Protein AF-A0A0F9CDJ9-F1 (afdb_monomer)

Mean predicted aligned error: 7.25 Å

InterPro domains:
  IPR004155 PBS lyase HEAT-like repeat [PF03130] (2-24)
  IPR004155 PBS lyase HEAT-like repeat [SM00567] (2-25)
  IPR004155 PBS lyase HEAT-like 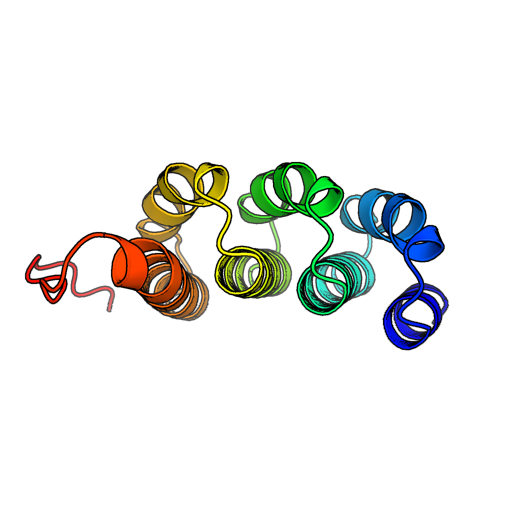repeat [SM00567] (27-56)
  IPR004155 PBS lyase HEAT-like repeat [SM00567] (58-87)
  IPR011989 Armadillo-like helical [G3DSA:1.25.10.10] (1-111)
  IPR016024 Armadillo-type fold [SSF48371] (2-103)

Secondary structure (DSSP, 8-state):
-HHHHHHHT--GGGHHHHHHHTT-S-HHHHHHHHHHHHHHT-GGGHHHHHHHTT-SSHHHHHHHHHHHHHHT-GGGHHHHHHGGG-S-HHHHHHHHHHHHHHHTTT------S-----

pLDDT: mean 84.45, std 17.75, range [39.84, 98.31]

Structure (mmCIF, N/CA/C/O backbone):
data_AF-A0A0F9CDJ9-F1
#
_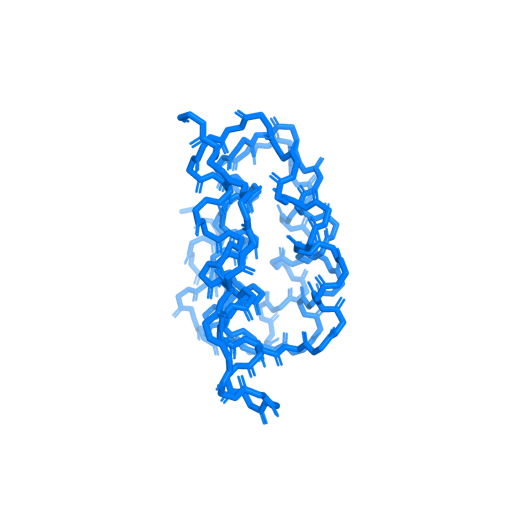entry.id   AF-A0A0F9CDJ9-F1
#
loop_
_atom_site.group_PDB
_atom_site.id
_atom_site.type_symbol
_atom_site.label_atom_id
_atom_site.label_alt_id
_atom_site.label_comp_id
_atom_site.label_asym_id
_atom_site.label_entity_id
_atom_site.label_seq_id
_atom_site.pdbx_PDB_ins_code
_atom_site.Cartn_x
_atom_site.Cartn_y
_atom_site.Cartn_z
_atom_site.occupancy
_atom_site.B_iso_or_equiv
_atom_site.auth_seq_id
_atom_site.auth_comp_id
_atom_site.auth_asym_id
_atom_site.auth_atom_id
_atom_site.pdbx_PDB_model_num
ATOM 1 N N . HIS A 1 1 ? 12.188 6.563 -15.584 1.00 52.12 1 HIS A N 1
ATOM 2 C CA . HIS A 1 1 ? 12.336 5.261 -14.895 1.00 52.12 1 HIS A CA 1
ATOM 3 C C . HIS A 1 1 ? 11.242 4.317 -15.391 1.00 52.12 1 HIS A C 1
ATOM 5 O O . HIS A 1 1 ? 10.157 4.797 -15.700 1.00 52.12 1 HIS A O 1
ATOM 11 N N . ALA A 1 2 ? 11.501 3.009 -15.513 1.00 57.88 2 ALA A N 1
ATOM 12 C CA . ALA A 1 2 ? 10.563 2.067 -16.143 1.00 57.88 2 ALA A CA 1
ATOM 13 C C . ALA A 1 2 ? 9.215 1.950 -15.401 1.00 57.88 2 ALA A C 1
ATOM 15 O O . ALA A 1 2 ? 8.170 1.930 -16.043 1.00 57.88 2 ALA A O 1
ATOM 16 N N . ALA A 1 3 ? 9.217 1.982 -14.063 1.00 55.72 3 ALA A N 1
ATOM 17 C CA . ALA A 1 3 ? 7.993 1.937 -13.254 1.00 55.72 3 ALA A CA 1
ATOM 18 C C . ALA A 1 3 ? 7.076 3.159 -13.474 1.00 55.72 3 ALA A C 1
ATOM 20 O O . ALA A 1 3 ? 5.858 3.021 -13.571 1.00 55.72 3 ALA A O 1
ATOM 21 N N . GLU A 1 4 ? 7.658 4.353 -13.635 1.00 57.16 4 GLU A N 1
ATOM 22 C CA . GLU A 1 4 ? 6.904 5.579 -13.929 1.00 57.16 4 GLU A CA 1
ATOM 23 C C . GLU A 1 4 ? 6.259 5.528 -15.325 1.00 57.16 4 GLU A C 1
ATOM 25 O O . GLU A 1 4 ? 5.115 5.946 -15.507 1.00 57.16 4 GLU A O 1
ATOM 30 N N . ALA A 1 5 ? 6.976 4.976 -16.311 1.00 58.56 5 ALA A N 1
ATOM 31 C CA . ALA A 1 5 ? 6.470 4.804 -17.671 1.00 58.56 5 ALA A CA 1
ATOM 32 C C . ALA A 1 5 ? 5.341 3.760 -17.736 1.00 58.56 5 ALA A C 1
ATOM 34 O O . ALA A 1 5 ? 4.350 3.974 -18.432 1.00 58.56 5 ALA A O 1
ATOM 35 N N . LEU A 1 6 ? 5.450 2.674 -16.965 1.00 58.22 6 LEU A N 1
ATOM 36 C CA . LEU A 1 6 ? 4.430 1.625 -16.887 1.00 58.22 6 LEU A CA 1
ATOM 37 C C . LEU A 1 6 ? 3.145 2.117 -16.209 1.00 58.22 6 LEU A C 1
ATOM 39 O O . LEU A 1 6 ? 2.054 1.837 -16.699 1.00 58.22 6 LEU A O 1
ATOM 43 N N . GLY A 1 7 ? 3.259 2.918 -15.145 1.00 55.00 7 GLY A N 1
ATOM 44 C CA . GLY A 1 7 ? 2.095 3.528 -14.495 1.00 55.00 7 GLY A CA 1
ATOM 45 C C . GLY A 1 7 ? 1.380 4.575 -15.357 1.00 55.00 7 GLY A C 1
ATOM 46 O O . GLY A 1 7 ? 0.165 4.729 -15.252 1.00 55.00 7 GLY A O 1
ATOM 47 N N . LYS A 1 8 ? 2.109 5.277 -16.235 1.00 56.47 8 LYS A N 1
ATOM 48 C CA . LYS A 1 8 ? 1.540 6.254 -17.182 1.00 56.47 8 LYS A CA 1
ATOM 49 C C . LYS A 1 8 ? 0.800 5.609 -18.354 1.00 56.47 8 LYS A C 1
ATOM 51 O O . LYS A 1 8 ? -0.054 6.268 -18.938 1.00 56.47 8 LYS A O 1
ATOM 56 N N . LEU A 1 9 ? 1.098 4.353 -18.694 1.00 56.06 9 LEU A N 1
ATOM 57 C CA . LEU A 1 9 ? 0.504 3.705 -19.866 1.00 56.06 9 LEU A CA 1
ATOM 58 C C . LEU A 1 9 ? -0.948 3.250 -19.652 1.00 56.06 9 LEU A C 1
ATOM 60 O O . LEU A 1 9 ? -1.607 2.906 -20.627 1.00 56.06 9 LEU A O 1
ATOM 64 N N . GLY A 1 10 ? -1.453 3.243 -18.409 1.00 56.31 10 GLY A N 1
ATOM 65 C CA . GLY A 1 10 ? -2.858 2.922 -18.108 1.00 56.31 10 GLY A CA 1
ATOM 66 C C . GLY A 1 10 ? -3.297 1.516 -18.537 1.00 56.31 10 GLY A C 1
ATOM 67 O O . GLY A 1 10 ? -4.487 1.224 -18.582 1.00 56.31 10 GLY A O 1
ATOM 68 N N . ASP A 1 11 ? -2.343 0.657 -18.887 1.00 70.12 11 ASP A N 1
ATOM 69 C CA . ASP A 1 11 ? -2.595 -0.633 -19.504 1.00 70.12 11 ASP A CA 1
ATOM 70 C C . ASP A 1 11 ? -2.663 -1.717 -18.427 1.00 70.12 11 ASP A C 1
ATOM 72 O O . ASP A 1 11 ? -1.753 -1.847 -17.607 1.00 70.12 11 ASP A O 1
ATOM 76 N N . ALA A 1 12 ? -3.711 -2.541 -18.449 1.00 69.00 12 ALA A N 1
ATOM 77 C CA . ALA A 1 12 ? -3.862 -3.686 -17.551 1.00 69.00 12 ALA A CA 1
ATOM 78 C C . ALA A 1 12 ? -2.682 -4.680 -17.632 1.00 69.00 12 ALA A C 1
ATOM 80 O O . ALA A 1 12 ? -2.455 -5.452 -16.694 1.00 69.00 12 ALA A O 1
ATOM 81 N N . ARG A 1 13 ? -1.896 -4.648 -18.720 1.00 77.25 13 ARG A N 1
ATOM 82 C CA . ARG A 1 13 ? -0.634 -5.393 -18.873 1.00 77.25 13 ARG A CA 1
ATOM 83 C C . ARG A 1 13 ? 0.473 -4.916 -17.927 1.00 77.25 13 ARG A C 1
ATOM 85 O O . ARG A 1 13 ? 1.393 -5.678 -17.649 1.00 77.25 13 ARG A O 1
ATOM 92 N N . ALA A 1 14 ? 0.389 -3.690 -17.408 1.00 84.88 14 ALA A N 1
ATOM 93 C CA . ALA A 1 14 ? 1.355 -3.144 -16.457 1.00 84.88 14 ALA A CA 1
ATOM 94 C C . ALA A 1 14 ? 1.146 -3.653 -15.020 1.00 84.88 14 ALA A C 1
ATOM 96 O O . ALA A 1 14 ? 2.029 -3.466 -14.188 1.00 84.88 14 ALA A O 1
ATOM 97 N N . VAL A 1 15 ? 0.027 -4.322 -14.720 1.00 89.50 15 VAL A N 1
ATOM 98 C CA . VAL A 1 15 ? -0.303 -4.763 -13.355 1.00 89.50 15 VAL A CA 1
ATOM 99 C C . VAL A 1 15 ? 0.748 -5.722 -12.790 1.00 89.50 15 VAL A C 1
ATOM 101 O O . VAL A 1 15 ? 1.300 -5.433 -11.735 1.00 89.50 15 VAL A O 1
ATOM 104 N N . GLU A 1 16 ? 1.100 -6.802 -13.496 1.00 91.19 16 GLU A N 1
ATOM 105 C CA . GLU A 1 16 ? 2.085 -7.779 -12.992 1.00 91.19 16 GLU A CA 1
ATOM 106 C C . GLU A 1 16 ? 3.492 -7.170 -12.799 1.00 91.19 16 GLU A C 1
ATOM 108 O O . GLU A 1 16 ? 4.075 -7.349 -11.726 1.00 91.19 16 GLU A O 1
ATOM 113 N N . PRO A 1 17 ? 4.042 -6.382 -13.751 1.00 92.31 17 PRO A N 1
ATOM 114 C CA . PRO A 1 17 ? 5.293 -5.658 -13.523 1.00 92.31 17 PRO A CA 1
ATOM 115 C C . PRO A 1 17 ? 5.258 -4.715 -12.315 1.00 92.31 17 PRO A C 1
ATOM 117 O O . PRO A 1 17 ? 6.236 -4.628 -11.574 1.00 92.31 17 PRO A O 1
ATOM 120 N N . LEU A 1 18 ? 4.146 -4.009 -12.094 1.00 93.00 18 LEU A N 1
ATOM 121 C CA . LEU A 1 18 ? 4.006 -3.114 -10.945 1.00 93.00 18 LEU A CA 1
ATOM 122 C C . LEU A 1 18 ? 3.896 -3.903 -9.632 1.00 93.00 18 LEU A C 1
ATOM 124 O O . LEU A 1 18 ? 4.488 -3.503 -8.635 1.00 93.00 18 LEU A O 1
ATOM 128 N N . ILE A 1 19 ? 3.224 -5.057 -9.627 1.00 95.00 19 ILE A N 1
ATOM 129 C CA . ILE A 1 19 ? 3.203 -5.967 -8.471 1.00 95.00 19 ILE A CA 1
ATOM 130 C C . ILE A 1 19 ? 4.618 -6.452 -8.134 1.00 95.00 19 ILE A C 1
ATOM 132 O O . ILE A 1 19 ? 4.987 -6.494 -6.962 1.00 95.00 19 ILE A O 1
ATOM 136 N N . ALA A 1 20 ? 5.435 -6.779 -9.137 1.00 94.38 20 ALA A N 1
ATOM 137 C CA . ALA A 1 20 ? 6.834 -7.133 -8.911 1.00 94.38 20 ALA A CA 1
ATOM 138 C C . ALA A 1 20 ? 7.633 -5.952 -8.328 1.00 94.38 20 ALA A C 1
ATOM 140 O O . ALA A 1 20 ? 8.387 -6.130 -7.371 1.00 94.38 20 ALA A O 1
ATOM 141 N N . ALA A 1 21 ? 7.411 -4.738 -8.840 1.00 95.12 21 ALA A N 1
ATOM 142 C CA . ALA A 1 21 ? 8.081 -3.525 -8.371 1.00 95.12 21 ALA A CA 1
ATOM 143 C C . ALA A 1 21 ? 7.721 -3.130 -6.925 1.00 95.12 21 ALA A C 1
ATOM 145 O O . ALA A 1 21 ? 8.508 -2.446 -6.277 1.00 95.12 21 ALA A O 1
ATOM 146 N N . LEU A 1 22 ? 6.598 -3.604 -6.366 1.00 96.12 22 LEU A N 1
ATOM 147 C CA . LEU A 1 22 ? 6.300 -3.466 -4.930 1.00 96.12 22 LEU A CA 1
ATOM 148 C C . LEU A 1 22 ? 7.285 -4.216 -4.022 1.00 96.12 22 LEU A C 1
ATOM 150 O O . LEU A 1 22 ? 7.273 -3.997 -2.817 1.00 96.12 22 LEU A O 1
ATOM 154 N N . LYS A 1 23 ? 8.122 -5.102 -4.567 1.00 95.38 23 LYS A N 1
ATOM 155 C CA . LYS A 1 23 ? 9.138 -5.859 -3.818 1.00 95.38 23 LYS A CA 1
ATOM 156 C C . LYS A 1 23 ? 10.564 -5.398 -4.126 1.00 95.38 23 LYS A C 1
ATOM 158 O O . LYS A 1 23 ? 11.515 -6.062 -3.723 1.00 95.38 23 LYS A O 1
ATOM 163 N N . ASP A 1 24 ? 10.714 -4.294 -4.856 1.00 96.69 24 ASP A N 1
ATOM 164 C CA . ASP A 1 24 ? 12.023 -3.756 -5.215 1.00 96.69 24 ASP A CA 1
ATOM 165 C C . ASP A 1 24 ? 12.800 -3.304 -3.967 1.00 96.69 24 ASP A C 1
ATOM 167 O O . ASP A 1 24 ? 12.212 -2.905 -2.959 1.00 96.69 24 ASP A O 1
ATOM 171 N N . GLN A 1 25 ? 14.130 -3.351 -4.019 1.00 94.44 25 GLN A N 1
ATOM 172 C CA . GLN A 1 25 ? 14.969 -2.874 -2.918 1.00 94.44 25 GLN A CA 1
ATOM 173 C C . GLN A 1 25 ? 14.856 -1.355 -2.750 1.00 94.44 25 GLN A C 1
ATOM 175 O O . GLN A 1 25 ? 14.879 -0.851 -1.621 1.00 94.44 25 GLN A O 1
ATOM 180 N N . ASP A 1 26 ? 14.661 -0.631 -3.852 1.00 94.25 26 ASP A N 1
ATOM 181 C CA . ASP A 1 26 ? 14.484 0.808 -3.836 1.00 94.25 26 ASP A CA 1
ATOM 182 C C . ASP A 1 26 ? 13.055 1.183 -3.421 1.00 94.25 26 ASP A C 1
ATOM 184 O O . ASP A 1 26 ? 12.062 0.890 -4.094 1.00 94.25 26 ASP A O 1
ATOM 188 N N . TRP A 1 27 ? 12.950 1.890 -2.296 1.00 95.38 27 TRP A N 1
AT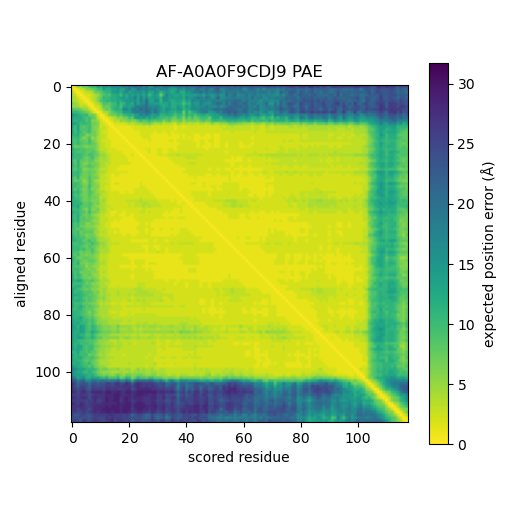OM 189 C CA . TRP A 1 27 ? 11.677 2.401 -1.799 1.00 95.38 27 TRP A CA 1
ATOM 190 C C . TRP A 1 27 ? 11.033 3.394 -2.778 1.00 95.38 27 TRP A C 1
ATOM 192 O O . TRP A 1 27 ? 9.804 3.515 -2.780 1.00 95.38 27 TRP A O 1
ATOM 202 N N . TRP A 1 28 ? 11.834 4.053 -3.632 1.00 93.12 28 TRP A N 1
ATOM 203 C CA . TRP A 1 28 ? 11.334 4.912 -4.705 1.00 93.12 28 TRP A CA 1
ATOM 204 C C . TRP A 1 28 ? 10.483 4.134 -5.712 1.00 93.12 28 TRP A C 1
ATOM 206 O O . TRP A 1 28 ? 9.361 4.513 -6.057 1.00 93.12 28 TRP A O 1
ATOM 216 N N . LEU A 1 29 ? 10.983 2.979 -6.147 1.00 93.19 29 LEU A N 1
ATOM 217 C CA . LEU A 1 29 ? 10.264 2.112 -7.076 1.00 93.19 29 LEU A CA 1
ATOM 218 C C . LEU A 1 29 ? 9.011 1.520 -6.426 1.00 93.19 29 LEU A C 1
ATOM 220 O O . LEU A 1 29 ? 7.941 1.544 -7.043 1.00 93.19 29 LEU A O 1
ATOM 224 N N . ARG A 1 30 ? 9.109 1.078 -5.165 1.00 96.88 30 ARG A N 1
ATOM 225 C CA . ARG A 1 30 ? 7.958 0.533 -4.428 1.00 96.88 30 ARG A CA 1
ATOM 226 C C . ARG A 1 3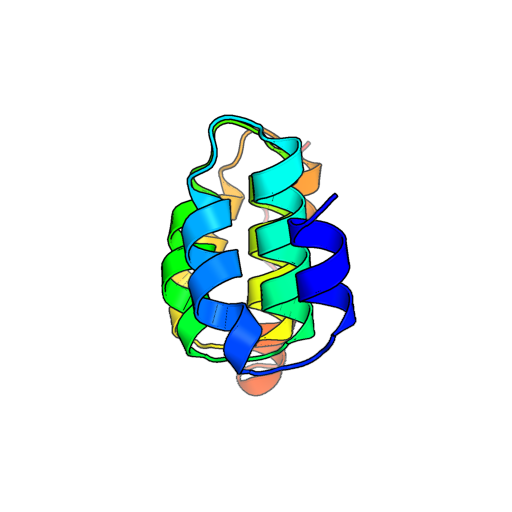0 ? 6.825 1.550 -4.278 1.00 96.88 30 ARG A C 1
ATOM 228 O O . ARG A 1 30 ? 5.665 1.210 -4.514 1.00 96.88 30 ARG A O 1
ATOM 235 N N . HIS A 1 31 ? 7.122 2.809 -3.938 1.00 93.94 31 HIS A N 1
ATOM 236 C CA . HIS A 1 31 ? 6.060 3.811 -3.781 1.00 93.94 31 HIS A CA 1
ATOM 237 C C . HIS A 1 31 ? 5.368 4.132 -5.111 1.00 93.94 31 HIS A C 1
ATOM 239 O O . HIS A 1 31 ? 4.155 4.353 -5.135 1.00 93.94 31 HIS A O 1
ATOM 245 N N . TYR A 1 32 ? 6.115 4.166 -6.221 1.00 93.69 32 TYR A N 1
ATOM 246 C CA . TYR A 1 32 ? 5.538 4.433 -7.536 1.00 93.69 32 TYR A CA 1
ATOM 247 C C . TYR A 1 32 ? 4.697 3.269 -8.024 1.00 93.69 32 TYR A C 1
ATOM 249 O O . TYR A 1 32 ? 3.638 3.490 -8.610 1.00 93.69 32 TYR A O 1
ATOM 257 N N . ALA A 1 33 ? 5.134 2.044 -7.740 1.00 94.75 33 ALA A N 1
ATOM 258 C CA . ALA A 1 33 ? 4.350 0.854 -8.002 1.00 94.75 33 ALA A CA 1
ATOM 259 C C . ALA A 1 33 ? 3.000 0.906 -7.275 1.00 94.75 33 ALA A C 1
ATOM 261 O O . ALA A 1 33 ? 1.957 0.727 -7.907 1.00 94.75 33 ALA A O 1
ATOM 262 N N . ALA A 1 34 ? 3.003 1.257 -5.985 1.0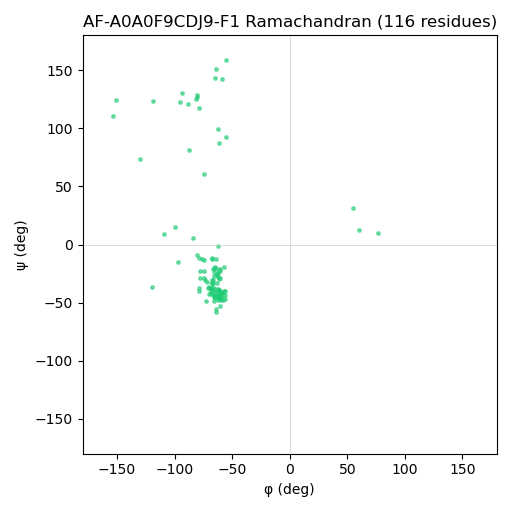0 96.56 34 ALA A N 1
ATOM 263 C CA . ALA A 1 34 ? 1.776 1.396 -5.207 1.00 96.56 34 ALA A CA 1
ATOM 264 C C . ALA A 1 34 ? 0.841 2.476 -5.779 1.00 96.56 34 ALA A C 1
ATOM 266 O O . ALA A 1 34 ? -0.358 2.250 -5.960 1.00 96.56 34 ALA A O 1
ATOM 267 N N . GLU A 1 35 ? 1.391 3.645 -6.117 1.00 94.62 35 GLU A N 1
ATOM 268 C CA . GLU A 1 35 ? 0.625 4.740 -6.713 1.00 94.62 35 GLU A CA 1
ATOM 269 C C . GLU A 1 35 ? 0.005 4.347 -8.062 1.00 94.62 35 GLU A C 1
ATOM 271 O O . GLU A 1 35 ? -1.169 4.638 -8.314 1.00 94.62 35 GLU A O 1
ATOM 276 N N . ALA A 1 36 ? 0.784 3.689 -8.921 1.00 93.12 36 ALA A N 1
ATOM 277 C CA . ALA A 1 36 ? 0.353 3.253 -10.240 1.00 93.12 36 ALA A CA 1
ATOM 278 C C . ALA A 1 36 ? -0.742 2.181 -10.157 1.00 93.12 36 ALA A C 1
ATOM 280 O O . ALA A 1 36 ? -1.757 2.311 -10.836 1.00 93.12 36 ALA A O 1
ATOM 281 N N . LEU A 1 37 ? -0.603 1.184 -9.276 1.00 93.81 37 LEU A N 1
ATOM 282 C CA . LEU A 1 37 ? -1.637 0.164 -9.055 1.00 93.81 37 LEU A CA 1
ATOM 283 C C . LEU A 1 37 ? -2.958 0.788 -8.584 1.00 93.81 37 LEU A C 1
ATOM 285 O O . LEU A 1 37 ? -4.022 0.454 -9.103 1.00 93.81 37 LEU A O 1
ATOM 289 N N . GLY A 1 38 ? -2.897 1.768 -7.678 1.00 93.06 38 GLY A N 1
ATOM 290 C CA . GLY A 1 38 ? -4.083 2.510 -7.245 1.00 93.06 38 GLY A CA 1
ATOM 291 C C . GLY A 1 38 ? -4.724 3.371 -8.339 1.00 93.06 38 GLY A C 1
ATOM 292 O O . GLY A 1 38 ? -5.921 3.640 -8.273 1.00 93.06 38 GLY A O 1
ATOM 293 N N . LYS A 1 39 ? -3.948 3.833 -9.329 1.00 91.94 39 LYS A N 1
ATOM 294 C CA . LYS A 1 39 ? -4.456 4.566 -10.504 1.00 91.94 39 LYS A CA 1
ATOM 295 C C . LYS A 1 39 ? -5.072 3.633 -11.545 1.00 91.94 39 L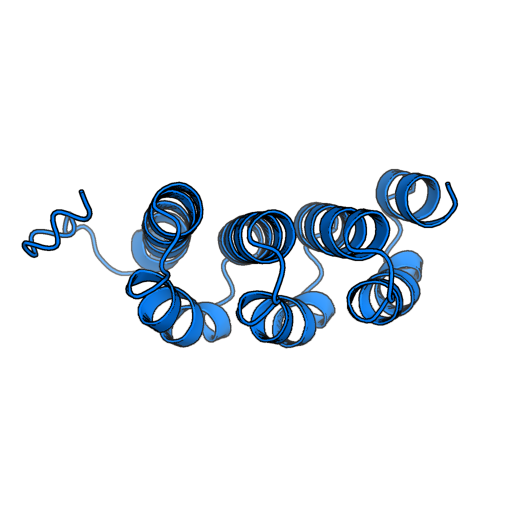YS A C 1
ATOM 297 O O . LYS A 1 39 ? -6.065 4.010 -12.154 1.00 91.94 39 LYS A O 1
ATOM 302 N N . LEU A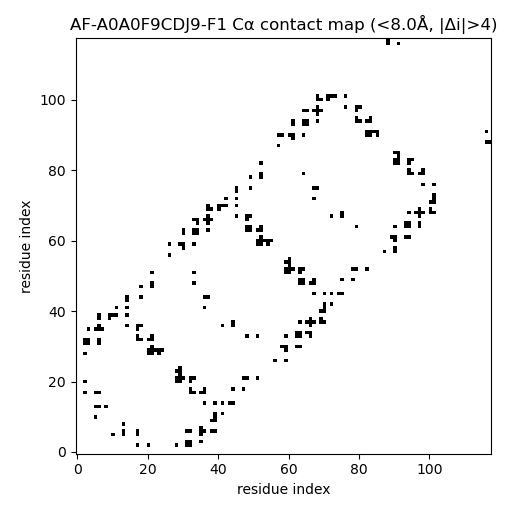 1 40 ? -4.494 2.445 -11.736 1.00 91.25 40 LEU A N 1
ATOM 303 C CA . LEU A 1 40 ? -5.007 1.437 -12.666 1.00 91.25 40 LEU A CA 1
ATOM 304 C C . LEU A 1 40 ? -6.360 0.881 -12.222 1.00 91.25 40 LEU A C 1
ATOM 306 O O . LEU A 1 40 ? -7.190 0.564 -13.066 1.00 91.25 40 LEU A O 1
ATOM 310 N N . GLY A 1 41 ? -6.595 0.776 -10.913 1.00 90.62 41 GLY A N 1
ATOM 311 C CA . GLY A 1 41 ? -7.890 0.332 -10.400 1.00 90.62 41 GLY A CA 1
ATOM 312 C C . GLY A 1 41 ? -8.125 -1.182 -10.504 1.00 90.62 41 GLY A C 1
ATOM 313 O O . GLY A 1 41 ? -9.246 -1.637 -10.296 1.00 90.62 41 GLY A O 1
ATOM 314 N N . ASP A 1 42 ? -7.096 -1.964 -10.839 1.00 92.31 42 ASP A N 1
ATOM 315 C CA . ASP A 1 42 ? -7.207 -3.411 -11.036 1.00 92.31 42 ASP A CA 1
ATOM 316 C C . ASP A 1 42 ? -7.182 -4.165 -9.694 1.00 92.31 42 ASP A C 1
ATOM 318 O O . ASP A 1 42 ? -6.272 -3.995 -8.876 1.00 92.31 42 ASP A O 1
ATOM 322 N N . ALA A 1 43 ? -8.170 -5.039 -9.482 1.00 93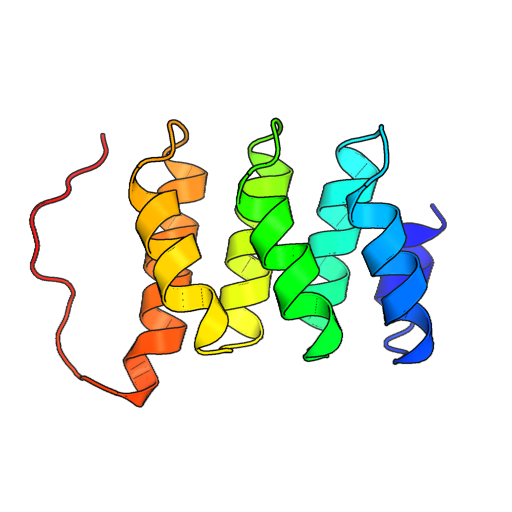.00 43 ALA A N 1
ATOM 323 C CA . ALA A 1 43 ? -8.340 -5.803 -8.247 1.00 93.00 43 ALA A CA 1
ATOM 324 C C . ALA A 1 43 ? -7.182 -6.774 -7.947 1.00 93.00 43 ALA A C 1
ATOM 326 O O . ALA A 1 43 ? -6.985 -7.148 -6.787 1.00 93.00 43 ALA A O 1
ATOM 327 N N . ARG A 1 44 ? -6.384 -7.160 -8.954 1.00 94.12 44 ARG A N 1
ATOM 328 C CA . ARG A 1 44 ? -5.161 -7.965 -8.766 1.00 94.12 44 ARG A CA 1
ATOM 329 C C . ARG A 1 44 ? -4.109 -7.236 -7.930 1.00 94.12 44 ARG A C 1
ATOM 331 O O . ARG A 1 44 ? -3.301 -7.880 -7.270 1.00 94.12 44 ARG A O 1
ATOM 338 N N . GLY A 1 45 ? -4.141 -5.902 -7.911 1.00 94.94 45 GLY A N 1
ATOM 339 C CA . GLY A 1 45 ? -3.256 -5.083 -7.088 1.00 94.94 45 GLY A CA 1
ATOM 340 C C . GLY A 1 45 ? -3.602 -5.077 -5.596 1.00 94.94 45 GLY A C 1
ATOM 341 O O . GLY A 1 45 ? -2.772 -4.642 -4.807 1.00 94.94 45 GLY A O 1
ATOM 342 N N . VAL A 1 46 ? -4.779 -5.565 -5.183 1.00 97.12 46 VAL A N 1
ATOM 343 C CA . VAL A 1 46 ? -5.257 -5.446 -3.791 1.00 97.12 46 VAL A CA 1
ATOM 344 C C . VAL A 1 46 ? -4.363 -6.196 -2.801 1.00 97.12 46 VAL A C 1
ATOM 346 O O . VAL A 1 46 ? -3.842 -5.568 -1.886 1.00 97.12 46 VAL A O 1
ATOM 349 N N . GLU A 1 47 ? -4.125 -7.499 -2.989 1.00 97.81 47 GLU A N 1
ATOM 350 C CA . GLU A 1 47 ? -3.293 -8.281 -2.053 1.00 97.81 47 GLU A CA 1
ATOM 351 C C . GLU A 1 47 ? -1.841 -7.767 -1.983 1.00 97.81 47 GLU A C 1
ATOM 353 O O . GLU A 1 47 ? -1.313 -7.589 -0.882 1.00 97.81 47 GLU A O 1
ATOM 358 N N . PRO A 1 48 ? -1.179 -7.442 -3.113 1.00 97.88 48 PRO A N 1
ATOM 359 C CA . PRO A 1 48 ? 0.153 -6.841 -3.074 1.00 97.88 48 PRO A CA 1
ATOM 360 C C . PRO A 1 48 ? 0.194 -5.484 -2.361 1.00 97.88 48 PRO A C 1
ATOM 362 O O . PRO A 1 48 ? 1.137 -5.209 -1.621 1.00 97.88 48 PRO A O 1
ATOM 365 N N . LEU A 1 49 ? -0.827 -4.641 -2.546 1.00 98.00 49 LEU A N 1
ATOM 366 C CA . LEU A 1 49 ? -0.937 -3.365 -1.840 1.00 98.00 49 LEU A CA 1
ATOM 367 C C . LEU A 1 49 ? -1.189 -3.558 -0.339 1.00 98.00 49 LEU A C 1
ATOM 369 O O . LEU A 1 49 ? -0.619 -2.814 0.454 1.00 98.00 49 LEU A O 1
ATOM 373 N N . ILE A 1 50 ? -1.979 -4.561 0.063 1.00 98.31 50 ILE A N 1
ATOM 374 C CA . ILE A 1 50 ? -2.159 -4.938 1.476 1.00 98.31 50 ILE A CA 1
ATOM 375 C C . ILE A 1 50 ? -0.812 -5.322 2.096 1.00 98.31 50 ILE A C 1
ATOM 377 O O . ILE A 1 50 ? -0.476 -4.841 3.176 1.00 98.31 50 ILE A O 1
ATOM 381 N N . ALA A 1 51 ? 0.005 -6.118 1.402 1.00 97.94 51 ALA A N 1
ATOM 382 C CA . ALA A 1 51 ? 1.343 -6.461 1.883 1.00 97.94 51 ALA A CA 1
ATOM 383 C C . ALA A 1 51 ? 2.245 -5.217 2.029 1.00 97.94 51 ALA A C 1
ATOM 385 O O . ALA A 1 51 ? 2.977 -5.090 3.011 1.00 97.94 51 ALA A O 1
ATOM 386 N N . ALA A 1 52 ? 2.146 -4.264 1.096 1.00 97.69 52 ALA A N 1
ATOM 387 C CA . ALA A 1 52 ? 2.900 -3.009 1.121 1.00 97.69 52 ALA A CA 1
ATOM 388 C C . ALA A 1 52 ? 2.496 -2.051 2.263 1.00 97.69 52 ALA A C 1
ATOM 390 O O . ALA A 1 52 ? 3.239 -1.117 2.568 1.00 97.69 52 ALA A O 1
ATOM 391 N N . LEU A 1 53 ? 1.372 -2.285 2.954 1.00 97.75 53 LEU A N 1
ATOM 392 C CA . LEU A 1 53 ? 1.043 -1.568 4.194 1.00 97.75 53 LEU A CA 1
ATOM 393 C C . LEU A 1 53 ? 2.028 -1.867 5.329 1.00 97.75 53 LEU A C 1
ATOM 395 O O . LEU A 1 53 ? 2.119 -1.084 6.264 1.00 97.75 53 LEU A O 1
ATOM 399 N N . LYS A 1 54 ? 2.782 -2.969 5.245 1.00 96.81 54 LYS A N 1
ATOM 400 C CA . LYS A 1 54 ? 3.785 -3.376 6.242 1.00 96.81 54 LYS A CA 1
ATOM 401 C C . LYS A 1 54 ? 5.212 -3.003 5.820 1.00 96.81 54 LYS A C 1
ATOM 403 O O . LYS A 1 54 ? 6.177 -3.519 6.376 1.00 96.81 54 LYS A O 1
ATOM 408 N N . ASP A 1 55 ? 5.361 -2.128 4.822 1.00 97.88 55 ASP A N 1
ATOM 409 C CA . ASP A 1 55 ? 6.672 -1.702 4.330 1.00 97.88 55 ASP A CA 1
ATOM 410 C C . ASP A 1 55 ? 7.455 -0.915 5.388 1.00 97.88 55 ASP A C 1
ATOM 412 O O . ASP A 1 55 ? 6.903 -0.088 6.115 1.00 97.88 55 ASP A O 1
ATOM 416 N N . GLN A 1 56 ? 8.772 -1.105 5.423 1.00 96.19 56 GLN A N 1
ATOM 417 C CA . GLN A 1 56 ? 9.668 -0.353 6.305 1.00 96.19 56 GLN A CA 1
ATOM 418 C C . GLN A 1 56 ? 9.641 1.163 6.044 1.00 96.19 56 GLN A C 1
ATOM 420 O O . GLN A 1 56 ? 9.871 1.958 6.952 1.00 96.19 56 GLN A O 1
ATOM 425 N N . ASN A 1 57 ? 9.354 1.587 4.810 1.00 97.25 57 ASN A N 1
ATOM 426 C CA . ASN A 1 57 ? 9.318 2.989 4.430 1.00 97.25 57 ASN A CA 1
ATOM 427 C C . ASN A 1 57 ? 7.888 3.543 4.507 1.00 97.25 57 ASN A C 1
ATOM 429 O O . ASN A 1 57 ? 6.979 3.094 3.806 1.00 97.25 57 ASN A O 1
ATOM 433 N N . TRP A 1 58 ? 7.705 4.593 5.307 1.00 96.06 58 TRP A N 1
ATOM 434 C CA . TRP A 1 58 ? 6.398 5.210 5.525 1.00 96.06 58 TRP A CA 1
ATOM 435 C C . TRP A 1 58 ? 5.764 5.801 4.249 1.00 96.06 58 TRP A C 1
ATOM 437 O O . TRP A 1 58 ? 4.537 5.824 4.152 1.00 96.06 58 TRP A O 1
ATOM 447 N N . TRP A 1 59 ? 6.542 6.233 3.239 1.00 95.88 59 TRP A N 1
ATOM 448 C CA . TRP A 1 59 ? 5.983 6.694 1.949 1.00 95.88 59 TRP A CA 1
ATOM 449 C C . TRP A 1 59 ? 5.286 5.552 1.224 1.00 95.88 59 TRP A C 1
ATOM 451 O O . TRP A 1 59 ? 4.223 5.757 0.636 1.00 95.88 59 TRP A O 1
ATOM 461 N N . VAL A 1 60 ? 5.879 4.357 1.262 1.00 97.88 60 VAL A N 1
ATOM 462 C CA . VAL A 1 60 ? 5.312 3.169 0.621 1.00 97.88 60 VAL A CA 1
ATOM 463 C C . VAL A 1 60 ? 4.014 2.788 1.327 1.00 97.88 60 VAL A C 1
ATOM 465 O O . VAL A 1 60 ? 2.988 2.682 0.655 1.00 97.88 60 VAL A O 1
ATOM 468 N N . ARG A 1 61 ? 4.015 2.723 2.669 1.00 98.19 61 ARG A N 1
ATOM 469 C CA . ARG A 1 61 ? 2.799 2.469 3.466 1.00 98.19 61 ARG A CA 1
ATOM 470 C C . ARG A 1 61 ? 1.695 3.485 3.167 1.00 98.19 61 ARG A C 1
ATOM 472 O O . ARG A 1 61 ? 0.557 3.110 2.890 1.00 98.19 61 ARG A O 1
ATOM 479 N N . HIS A 1 62 ? 2.043 4.774 3.134 1.00 97.19 62 HIS A N 1
ATOM 480 C CA . HIS A 1 62 ? 1.109 5.854 2.817 1.00 97.19 62 HIS A CA 1
ATOM 481 C C . HIS A 1 62 ? 0.492 5.690 1.417 1.00 97.19 62 HIS A C 1
ATOM 483 O O . HIS A 1 62 ? -0.725 5.804 1.248 1.00 97.19 62 HIS A O 1
ATOM 489 N N . ARG A 1 63 ? 1.312 5.415 0.393 1.00 96.88 63 ARG A N 1
ATOM 490 C CA . ARG A 1 63 ? 0.826 5.234 -0.985 1.00 96.88 63 ARG A CA 1
ATOM 491 C C . ARG A 1 63 ? -0.005 3.971 -1.146 1.00 96.88 63 ARG A C 1
ATOM 493 O O . ARG A 1 63 ? -1.013 4.020 -1.849 1.00 96.88 63 ARG A O 1
ATOM 500 N N . ALA A 1 64 ? 0.367 2.889 -0.473 1.00 97.94 64 ALA A N 1
ATOM 501 C CA . ALA A 1 64 ? -0.403 1.656 -0.457 1.00 97.94 64 ALA A CA 1
ATOM 502 C C . ALA A 1 64 ? -1.793 1.875 0.160 1.00 97.94 64 ALA A C 1
ATOM 504 O O . ALA A 1 64 ? -2.800 1.552 -0.471 1.00 97.94 64 ALA A O 1
ATOM 505 N N . ALA A 1 65 ? -1.873 2.547 1.311 1.00 97.81 65 ALA A N 1
ATOM 506 C CA . ALA A 1 65 ? -3.147 2.887 1.943 1.00 97.81 65 ALA A CA 1
ATOM 507 C C . ALA A 1 65 ? -4.020 3.780 1.049 1.00 97.81 65 ALA A C 1
ATOM 509 O O . ALA A 1 65 ? -5.210 3.518 0.851 1.00 97.81 65 ALA A O 1
ATOM 510 N N . GLN A 1 66 ? -3.416 4.798 0.428 1.00 96.69 66 GLN A N 1
ATOM 511 C CA . GLN A 1 66 ? -4.113 5.660 -0.523 1.00 96.69 66 GLN A CA 1
ATOM 512 C C . GLN A 1 66 ? -4.661 4.875 -1.725 1.00 96.69 66 GLN A C 1
ATOM 514 O O . GLN A 1 66 ? -5.779 5.142 -2.172 1.00 96.69 66 GLN A O 1
ATOM 519 N N . ALA A 1 67 ? -3.876 3.943 -2.270 1.00 96.75 67 ALA A N 1
ATOM 520 C CA . ALA A 1 67 ? -4.257 3.108 -3.402 1.00 96.75 67 ALA A CA 1
ATOM 521 C C . ALA A 1 67 ? -5.417 2.169 -3.048 1.00 96.75 67 ALA A C 1
ATOM 523 O O . ALA A 1 67 ? -6.405 2.125 -3.779 1.00 96.75 67 ALA A O 1
ATOM 524 N N . LEU A 1 68 ? -5.362 1.505 -1.892 1.00 97.00 68 LEU A N 1
ATOM 525 C CA . LEU A 1 68 ? -6.450 0.656 -1.397 1.00 97.00 68 LEU A CA 1
ATOM 526 C C . LEU A 1 68 ? -7.747 1.447 -1.179 1.00 97.00 68 LEU A C 1
ATOM 528 O O . LEU A 1 68 ? -8.820 1.009 -1.594 1.00 97.00 68 LEU A O 1
ATOM 532 N N . GLY A 1 69 ? -7.654 2.666 -0.638 1.00 95.12 69 GLY A N 1
ATOM 533 C CA . GLY A 1 69 ? -8.804 3.562 -0.505 1.00 95.12 69 GLY A CA 1
ATOM 534 C C . GLY A 1 69 ? -9.424 3.989 -1.845 1.00 95.12 69 GLY A C 1
ATOM 535 O O . GLY A 1 69 ? -10.615 4.297 -1.893 1.00 95.12 69 GLY A O 1
ATOM 536 N N . LYS A 1 70 ? -8.647 4.006 -2.939 1.00 94.06 70 LYS A N 1
ATOM 537 C CA . LYS A 1 70 ? -9.157 4.239 -4.305 1.00 94.06 70 LYS A CA 1
ATOM 538 C C . LYS A 1 70 ? -9.802 2.990 -4.898 1.00 94.06 70 LYS A C 1
ATOM 540 O O . LYS A 1 70 ? -10.835 3.112 -5.548 1.00 94.06 70 LYS A O 1
ATOM 545 N N . LEU A 1 71 ? -9.212 1.818 -4.657 1.00 93.50 71 LEU A N 1
ATOM 546 C CA . LEU A 1 71 ? -9.735 0.528 -5.117 1.00 93.50 71 LEU A CA 1
ATOM 547 C C . LEU A 1 71 ? -11.061 0.174 -4.440 1.00 93.50 71 LEU A C 1
ATOM 549 O O . LEU A 1 71 ? -11.916 -0.451 -5.060 1.00 93.50 71 LEU A O 1
ATOM 553 N N . ARG A 1 72 ? -11.253 0.622 -3.191 1.00 92.56 72 ARG A N 1
ATOM 554 C CA . ARG A 1 72 ? -12.477 0.406 -2.400 1.00 92.56 72 ARG A CA 1
ATOM 555 C C . ARG A 1 72 ? -12.848 -1.077 -2.275 1.00 92.56 72 ARG A C 1
ATOM 557 O O . ARG A 1 72 ? -14.027 -1.419 -2.187 1.00 92.56 72 ARG A O 1
ATOM 564 N N . ASP A 1 73 ? -11.838 -1.942 -2.263 1.00 94.19 73 ASP A N 1
ATOM 565 C CA . ASP A 1 73 ? -12.014 -3.375 -2.068 1.00 94.19 73 ASP A CA 1
ATOM 566 C C . ASP A 1 73 ? -12.167 -3.679 -0.566 1.00 94.19 73 ASP A C 1
ATOM 568 O O . ASP A 1 73 ? -11.316 -3.257 0.224 1.00 94.19 73 ASP A O 1
ATOM 572 N N . PRO A 1 74 ? -13.228 -4.390 -0.142 1.00 93.06 74 PRO A N 1
ATOM 573 C CA . PRO A 1 74 ? -13.483 -4.666 1.270 1.00 93.06 74 PRO A CA 1
ATOM 574 C C . PRO A 1 74 ? -12.367 -5.467 1.953 1.00 93.06 74 PRO A C 1
ATOM 576 O O . PRO A 1 74 ? -12.208 -5.345 3.164 1.00 93.06 74 PRO A O 1
ATOM 579 N N . ARG A 1 75 ? -11.545 -6.217 1.204 1.00 94.44 75 ARG A N 1
ATOM 580 C CA . ARG A 1 75 ? -10.382 -6.938 1.755 1.00 94.44 75 ARG A CA 1
ATOM 581 C C . ARG A 1 75 ? -9.353 -6.007 2.395 1.00 94.44 75 ARG A C 1
ATOM 583 O O . ARG A 1 75 ? -8.564 -6.436 3.225 1.00 94.44 75 ARG A O 1
ATOM 590 N N . ALA A 1 76 ? -9.369 -4.724 2.033 1.00 94.75 76 ALA A N 1
ATOM 591 C CA . ALA A 1 76 ? -8.476 -3.724 2.598 1.00 94.75 76 ALA A CA 1
ATOM 592 C C . ALA A 1 76 ? -8.915 -3.191 3.972 1.00 94.75 76 ALA A C 1
ATOM 594 O O . ALA A 1 76 ? -8.141 -2.461 4.581 1.00 94.75 76 ALA A O 1
ATOM 595 N N . VAL A 1 77 ? -10.122 -3.504 4.464 1.00 94.62 77 VAL A N 1
ATOM 596 C CA . VAL A 1 77 ? -10.643 -2.907 5.709 1.00 94.62 77 VAL A CA 1
ATOM 597 C C . VAL A 1 77 ? -9.801 -3.301 6.922 1.00 94.62 77 VAL A C 1
ATOM 599 O O . VAL A 1 77 ? -9.244 -2.411 7.557 1.00 94.62 77 VAL A O 1
ATOM 602 N N . GLU A 1 78 ? -9.647 -4.595 7.211 1.00 94.44 78 GLU A N 1
ATOM 603 C CA . GLU A 1 78 ? -8.883 -5.046 8.388 1.00 94.44 78 GLU A CA 1
ATOM 604 C C . GLU A 1 78 ? -7.410 -4.586 8.337 1.00 94.44 78 GLU A C 1
ATOM 606 O O . GLU A 1 78 ? -6.939 -3.999 9.312 1.00 94.44 78 GLU A O 1
ATOM 611 N N . PRO A 1 79 ? -6.679 -4.708 7.207 1.00 96.31 79 PRO A N 1
ATOM 612 C CA . PRO A 1 79 ? -5.304 -4.209 7.135 1.00 96.31 79 PRO A CA 1
ATOM 613 C C . PRO A 1 79 ? -5.175 -2.690 7.315 1.00 96.31 79 PRO A C 1
ATOM 615 O O . PRO A 1 79 ? -4.180 -2.211 7.858 1.00 96.31 79 PRO A O 1
ATOM 618 N N . LEU A 1 80 ? -6.157 -1.908 6.855 1.00 94.12 80 LEU A N 1
ATOM 619 C CA . LEU A 1 80 ? -6.162 -0.458 7.065 1.00 94.12 80 LEU A CA 1
ATOM 620 C C . LEU A 1 80 ? -6.516 -0.084 8.511 1.00 94.12 80 LEU A C 1
ATOM 622 O O . LEU A 1 80 ? -6.057 0.954 8.981 1.00 94.12 80 LEU A O 1
ATOM 626 N N . GLU A 1 81 ? -7.298 -0.906 9.214 1.00 94.06 81 GLU A N 1
ATOM 627 C CA . GLU A 1 81 ? -7.548 -0.752 10.652 1.00 94.06 81 GLU A CA 1
ATOM 628 C C . GLU A 1 81 ? -6.288 -1.033 11.473 1.00 94.06 81 GLU A C 1
ATOM 630 O O . GLU A 1 81 ? -5.963 -0.240 12.356 1.00 94.06 81 GLU A O 1
ATOM 635 N N . GLU A 1 82 ? -5.523 -2.079 11.136 1.00 92.62 82 GLU A N 1
ATOM 636 C CA . GLU A 1 82 ? -4.198 -2.323 11.731 1.00 92.62 82 GLU A CA 1
ATOM 637 C C . GLU A 1 82 ? -3.270 -1.111 11.537 1.00 92.62 82 GLU A C 1
ATOM 639 O O . GLU A 1 82 ? -2.560 -0.702 12.459 1.00 92.62 82 GLU A O 1
ATOM 644 N N . LEU A 1 83 ? -3.322 -0.480 10.357 1.00 92.94 83 LEU A N 1
ATOM 645 C CA . LEU A 1 83 ? -2.496 0.681 10.015 1.00 92.94 83 LEU A CA 1
ATOM 646 C C . LEU A 1 83 ? -2.840 1.947 10.825 1.00 92.94 83 LEU A C 1
ATOM 648 O O . LEU A 1 83 ? -2.074 2.914 10.829 1.00 92.94 83 LEU A O 1
ATOM 652 N N . LEU A 1 84 ? -3.954 1.968 11.563 1.00 91.19 84 LEU A N 1
ATOM 653 C CA . LEU A 1 84 ? -4.235 3.056 12.504 1.00 91.19 84 LEU A CA 1
ATOM 654 C C . LEU A 1 84 ? -3.236 3.078 13.671 1.00 91.19 84 LEU A C 1
ATOM 656 O O . LEU A 1 84 ? -2.981 4.145 14.230 1.00 91.19 84 LEU A O 1
ATOM 660 N N . GLY A 1 85 ? -2.613 1.938 13.977 1.00 88.81 85 GLY A N 1
ATOM 661 C CA . GLY A 1 85 ? -1.537 1.818 14.959 1.00 88.81 85 GLY A CA 1
ATOM 662 C C . GLY A 1 85 ? -0.138 2.157 14.433 1.00 88.81 85 GLY A C 1
ATOM 663 O O . GLY A 1 85 ? 0.825 1.959 15.168 1.00 88.81 85 GLY A O 1
ATOM 664 N N . ASP A 1 86 ? 0.005 2.633 13.187 1.00 91.81 86 ASP A N 1
ATOM 665 C CA . ASP A 1 86 ? 1.314 2.989 12.616 1.00 91.81 86 ASP A CA 1
ATOM 666 C C . ASP A 1 86 ? 2.052 4.015 13.499 1.00 91.81 86 ASP A C 1
ATOM 668 O O . ASP A 1 86 ? 1.429 4.763 14.245 1.00 91.81 86 ASP A O 1
ATOM 672 N N . GLU A 1 87 ? 3.369 4.138 13.401 1.00 89.25 87 GLU A N 1
ATOM 673 C CA . GLU A 1 87 ? 4.111 5.190 14.115 1.00 89.25 87 GLU A CA 1
ATOM 674 C C . GLU A 1 87 ? 3.987 6.562 13.427 1.00 89.25 87 GLU A C 1
ATOM 676 O O . GLU A 1 87 ? 4.001 7.602 14.081 1.00 89.25 87 GLU A O 1
ATOM 681 N N . ASP A 1 88 ? 3.797 6.590 12.104 1.00 91.88 88 ASP A N 1
ATOM 682 C CA . ASP A 1 88 ? 3.777 7.822 11.322 1.00 91.88 88 ASP A CA 1
ATOM 683 C C . ASP A 1 88 ? 2.358 8.411 11.269 1.00 91.88 88 ASP A C 1
ATOM 685 O O . ASP A 1 88 ? 1.390 7.786 10.809 1.00 91.88 88 ASP A O 1
ATOM 689 N N . THR A 1 89 ? 2.195 9.647 11.742 1.00 90.00 89 THR A N 1
ATOM 690 C CA . THR A 1 89 ? 0.896 10.339 11.753 1.00 90.00 89 THR A CA 1
ATOM 691 C C . THR A 1 89 ? 0.329 10.535 10.337 1.00 90.00 89 THR A C 1
ATOM 693 O O . THR A 1 89 ? -0.888 10.502 10.153 1.00 90.00 89 THR A O 1
ATOM 696 N N . ARG A 1 90 ? 1.162 10.674 9.295 1.00 91.00 90 ARG A N 1
ATOM 697 C CA . ARG A 1 90 ? 0.703 10.807 7.895 1.00 91.00 90 ARG A CA 1
ATOM 698 C C . ARG A 1 90 ? 0.160 9.495 7.346 1.00 91.00 90 ARG A C 1
ATOM 700 O O . ARG A 1 90 ? -0.743 9.526 6.509 1.00 91.00 90 ARG A O 1
ATOM 707 N N . VAL A 1 91 ? 0.707 8.364 7.789 1.00 92.50 91 VAL A N 1
ATOM 708 C CA . VAL A 1 91 ? 0.210 7.030 7.424 1.00 92.50 91 VAL A CA 1
ATOM 709 C C . VAL A 1 91 ? -1.150 6.778 8.085 1.00 92.50 91 VAL A C 1
ATOM 711 O O . VAL A 1 91 ? -2.095 6.368 7.416 1.00 92.50 91 VAL A O 1
ATOM 714 N N . TRP A 1 92 ? -1.308 7.155 9.355 1.00 90.62 92 TRP A N 1
ATOM 715 C CA . TRP A 1 92 ? -2.611 7.092 10.029 1.00 90.62 92 TRP A CA 1
ATOM 716 C C . TRP A 1 92 ? -3.675 7.980 9.377 1.00 90.62 92 TRP A C 1
ATOM 718 O O . TRP A 1 92 ? -4.784 7.511 9.131 1.00 90.62 92 TRP A O 1
ATOM 728 N N . LYS A 1 93 ? -3.349 9.236 9.028 1.00 91.50 93 LYS A N 1
ATOM 729 C CA . LYS A 1 93 ? -4.301 10.136 8.345 1.00 91.50 93 LYS A CA 1
ATOM 730 C C . LYS A 1 93 ? -4.825 9.527 7.045 1.00 91.50 93 LYS A C 1
ATOM 732 O O . LYS A 1 93 ? -6.019 9.569 6.777 1.00 91.50 93 LYS A O 1
ATOM 737 N N . VAL A 1 94 ? -3.952 8.925 6.238 1.00 92.88 94 VAL A N 1
ATOM 738 C CA . VAL A 1 94 ? -4.403 8.315 4.980 1.00 92.88 94 VAL A CA 1
ATOM 739 C C . VAL A 1 94 ? -5.173 7.012 5.203 1.00 92.88 94 VAL A C 1
ATOM 741 O O . VAL A 1 94 ? -6.089 6.720 4.436 1.00 92.88 94 VAL A O 1
ATOM 744 N N . ALA A 1 95 ? -4.859 6.249 6.255 1.00 92.50 95 ALA A N 1
ATOM 745 C CA . ALA A 1 95 ? -5.613 5.055 6.626 1.00 92.50 95 ALA A CA 1
ATOM 746 C C . ALA A 1 95 ? -7.049 5.400 7.047 1.00 92.50 95 ALA A C 1
ATOM 748 O O . ALA A 1 95 ? -7.993 4.789 6.546 1.00 92.50 95 ALA A O 1
ATOM 749 N N . THR A 1 96 ? -7.235 6.428 7.885 1.00 92.62 96 THR A N 1
ATOM 750 C CA . THR A 1 96 ? -8.574 6.894 8.289 1.00 92.62 96 THR A CA 1
ATOM 751 C C . THR A 1 96 ? -9.388 7.382 7.090 1.00 92.62 96 THR A C 1
ATOM 753 O O . THR A 1 96 ? -10.551 7.002 6.933 1.00 92.62 96 THR A O 1
ATOM 756 N N . GLU A 1 97 ? -8.778 8.145 6.179 1.00 91.56 97 GLU A N 1
ATOM 757 C CA . GLU A 1 97 ? -9.421 8.567 4.930 1.00 91.56 97 GLU A CA 1
ATOM 758 C C . GLU A 1 97 ? -9.799 7.382 4.027 1.00 91.56 97 GLU A C 1
ATOM 760 O O . GLU A 1 97 ? -10.892 7.355 3.451 1.00 91.56 97 GLU A O 1
ATOM 765 N N . ALA A 1 98 ? -8.901 6.405 3.869 1.00 93.12 98 ALA A N 1
ATOM 766 C CA . ALA A 1 98 ? -9.137 5.217 3.053 1.00 93.12 98 ALA A CA 1
ATOM 767 C C . ALA A 1 98 ? -10.286 4.369 3.620 1.00 93.12 98 ALA A C 1
ATOM 769 O O . ALA A 1 98 ? -11.190 3.987 2.872 1.00 93.12 98 ALA A O 1
ATOM 770 N N . LEU A 1 99 ? -10.313 4.164 4.941 1.00 92.12 99 LEU A N 1
ATOM 771 C CA . LEU A 1 99 ? -11.417 3.513 5.647 1.00 92.12 99 LEU A CA 1
ATOM 772 C C . LEU A 1 99 ? -12.731 4.279 5.477 1.00 92.12 99 LEU A C 1
ATOM 774 O O . LEU A 1 99 ? -13.764 3.661 5.229 1.00 92.12 99 LEU A O 1
ATOM 778 N N . GLY A 1 100 ? -12.706 5.614 5.518 1.00 90.62 100 GLY A N 1
ATOM 779 C CA . GLY A 1 100 ? -13.876 6.444 5.225 1.00 90.62 100 GLY A CA 1
ATOM 780 C C . GLY A 1 100 ? -14.443 6.200 3.820 1.00 90.62 100 GLY A C 1
ATOM 781 O O . GLY A 1 100 ? -15.655 6.063 3.650 1.00 90.62 100 GLY A O 1
ATOM 782 N N . LYS A 1 101 ? -13.583 6.056 2.802 1.00 89.94 101 LYS A N 1
ATOM 783 C CA . LYS A 1 101 ? -13.998 5.759 1.412 1.00 89.94 101 LYS A CA 1
ATOM 784 C C . LYS A 1 101 ? -14.594 4.356 1.244 1.00 89.94 101 LYS A C 1
ATOM 786 O O . LYS A 1 101 ? -15.486 4.166 0.405 1.00 89.94 101 LYS A O 1
ATOM 791 N N . LEU A 1 102 ? -14.103 3.391 2.020 1.00 86.19 102 LEU A N 1
ATOM 792 C CA . LEU A 1 102 ? -14.609 2.016 2.073 1.00 86.19 102 LEU A CA 1
ATOM 793 C C . LEU A 1 102 ? -15.968 1.953 2.792 1.00 86.19 102 LEU A C 1
ATOM 795 O O . LEU A 1 102 ? -16.932 1.419 2.244 1.00 86.19 102 LEU A O 1
ATOM 799 N N . ARG A 1 103 ? -16.073 2.581 3.969 1.00 81.19 103 ARG A N 1
ATOM 800 C CA . ARG A 1 103 ? -17.259 2.577 4.847 1.00 81.19 103 ARG A CA 1
ATOM 801 C C . ARG A 1 103 ? -18.379 3.512 4.402 1.00 81.19 103 ARG A C 1
ATOM 803 O O . ARG A 1 103 ? -19.538 3.247 4.698 1.00 81.19 103 ARG A O 1
ATOM 810 N N . GLY A 1 104 ? -18.083 4.542 3.606 1.00 67.12 104 GLY A N 1
ATOM 811 C CA . GLY A 1 104 ? -19.093 5.399 2.972 1.00 67.12 104 GLY A CA 1
ATOM 812 C C . GLY A 1 104 ? -20.023 4.666 1.990 1.00 67.12 104 GLY A C 1
ATOM 813 O O . GLY A 1 104 ? -20.905 5.290 1.407 1.00 67.12 104 GLY A O 1
ATOM 814 N N . ARG A 1 105 ? -19.833 3.353 1.780 1.00 56.28 105 ARG A N 1
ATOM 815 C CA . ARG A 1 105 ? -20.781 2.472 1.082 1.00 56.28 105 ARG A CA 1
ATOM 816 C C . ARG A 1 105 ? -21.697 1.680 2.025 1.00 56.28 105 ARG A C 1
ATOM 818 O O . ARG A 1 105 ? -22.682 1.138 1.540 1.00 56.28 105 ARG A O 1
ATOM 825 N N . SER A 1 106 ? -21.388 1.602 3.320 1.00 49.06 106 SER A N 1
ATOM 826 C CA . SER A 1 106 ? -22.131 0.781 4.280 1.00 49.06 106 SER A CA 1
ATOM 827 C C . SER A 1 106 ? -22.760 1.557 5.436 1.00 49.06 106 SER A C 1
ATOM 829 O O . SER A 1 106 ? -23.883 1.213 5.773 1.00 49.06 106 SER A O 1
ATOM 831 N N . GLU A 1 107 ? -22.168 2.609 6.015 1.00 41.78 107 GLU A N 1
ATOM 832 C CA . GLU A 1 107 ? -22.801 3.279 7.168 1.00 41.78 107 GLU A CA 1
ATOM 833 C C . GLU A 1 107 ? -22.457 4.770 7.289 1.00 41.78 107 GLU A C 1
ATOM 835 O O . GLU A 1 107 ? -21.300 5.171 7.402 1.00 41.78 107 GLU A O 1
ATOM 840 N N . GLY A 1 108 ? -23.500 5.605 7.335 1.00 41.16 108 GLY A N 1
ATOM 841 C CA . GLY A 1 108 ? -23.435 7.024 7.682 1.00 41.16 108 GLY A CA 1
ATOM 842 C C . GLY A 1 108 ? -23.224 7.248 9.178 1.00 41.16 108 GLY A C 1
ATOM 843 O O . GLY A 1 108 ? -24.058 7.871 9.831 1.00 41.16 108 GLY A O 1
ATOM 844 N N . LYS A 1 109 ? -22.116 6.750 9.732 1.00 42.38 109 LYS A N 1
ATOM 845 C CA . LYS A 1 109 ? -21.642 7.175 11.050 1.00 42.38 109 LYS A CA 1
ATOM 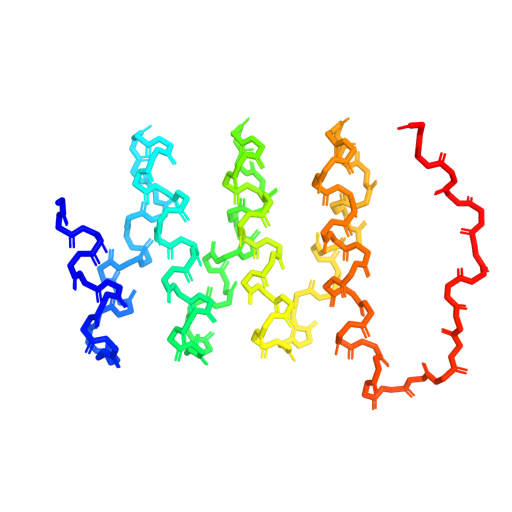846 C C . LYS A 1 109 ? -20.254 7.795 10.907 1.00 42.38 109 LYS A C 1
ATOM 848 O O . LYS A 1 109 ? -19.358 7.132 10.383 1.00 42.38 109 LYS A O 1
ATOM 853 N N . PRO A 1 110 ? -20.047 9.048 11.356 1.00 43.41 110 PRO A N 1
ATOM 854 C CA . PRO A 1 110 ? -18.694 9.547 11.536 1.00 43.41 110 PRO A CA 1
ATOM 855 C C . PRO A 1 110 ? -17.999 8.612 12.526 1.00 43.41 110 PRO A C 1
ATOM 857 O O . PRO A 1 110 ? -18.634 8.127 13.465 1.00 43.41 110 PRO A O 1
ATOM 860 N N . PHE A 1 111 ? -16.715 8.336 12.310 1.00 49.22 111 PHE A N 1
ATOM 861 C CA . PHE A 1 111 ? -15.885 7.674 13.310 1.00 49.22 111 PHE A CA 1
ATOM 862 C C . PHE A 1 111 ? -15.841 8.575 14.557 1.00 49.22 111 PHE A C 1
ATOM 864 O O . PHE A 1 111 ? -14.998 9.452 14.693 1.00 49.22 111 PHE A O 1
ATOM 871 N N . GLY A 1 112 ? -16.824 8.404 15.437 1.00 49.88 112 GLY A N 1
ATOM 872 C CA . GLY A 1 112 ? -16.831 8.880 16.808 1.00 49.88 112 GLY A CA 1
ATOM 873 C C . GLY A 1 112 ? -16.176 7.801 17.649 1.00 49.88 112 GLY A C 1
ATOM 874 O O . GLY A 1 112 ? -16.851 6.947 18.210 1.00 49.88 112 GLY A O 1
ATOM 875 N N . GLY A 1 113 ? -14.851 7.794 17.659 1.00 39.84 113 GLY A N 1
ATOM 876 C CA . GLY A 1 113 ? -14.054 6.907 18.487 1.00 39.84 113 GLY A CA 1
ATOM 877 C C . GLY A 1 113 ? -12.733 7.596 18.737 1.00 39.84 113 GLY A C 1
ATOM 878 O O . GLY A 1 113 ? -11.970 7.804 17.801 1.00 39.84 113 GLY A O 1
ATOM 879 N N . ALA A 1 114 ? -12.522 8.009 19.981 1.00 45.56 114 ALA A N 1
ATOM 880 C CA . ALA A 1 114 ? -11.340 8.703 20.458 1.00 45.56 114 ALA A CA 1
ATOM 881 C C . ALA A 1 114 ? -10.059 7.910 20.149 1.00 45.56 114 ALA A C 1
ATOM 883 O O . ALA A 1 114 ? -9.636 7.053 20.921 1.00 45.56 114 ALA A O 1
ATOM 884 N N . GLN A 1 115 ? -9.450 8.199 19.007 1.00 52.22 115 GLN A N 1
ATOM 885 C CA . GLN A 1 115 ? -8.053 7.910 18.732 1.00 52.22 115 GLN A CA 1
ATOM 886 C C . GLN A 1 115 ? -7.452 9.208 18.209 1.00 52.22 115 GLN A C 1
ATOM 888 O O . GLN A 1 115 ? -7.239 9.384 17.011 1.00 52.22 115 GLN A O 1
ATOM 893 N N . ASP A 1 116 ? -7.251 10.153 19.127 1.00 50.41 116 ASP A N 1
ATOM 894 C CA . ASP A 1 116 ? -6.323 11.250 18.894 1.00 50.41 116 ASP A CA 1
ATOM 895 C C . ASP A 1 116 ? -4.941 10.621 18.723 1.00 50.41 116 ASP A C 1
ATOM 897 O O . ASP A 1 116 ? -4.295 10.220 19.693 1.00 50.41 116 ASP A O 1
ATOM 901 N N . LYS A 1 117 ? -4.502 10.463 17.475 1.00 46.03 117 LYS A N 1
ATOM 902 C CA . LYS A 1 117 ? -3.089 10.226 17.204 1.00 46.03 117 LYS A CA 1
ATOM 903 C C . LYS A 1 117 ? -2.399 11.600 17.233 1.00 46.03 117 LYS A C 1
ATOM 905 O O . LYS A 1 117 ? -2.894 12.483 16.529 1.00 46.03 117 LYS A O 1
ATOM 910 N N . PRO A 1 118 ? -1.345 11.812 18.050 1.00 57.31 118 PRO A N 1
ATOM 911 C CA . PRO A 1 118 ? -0.720 13.128 18.213 1.00 57.31 118 PRO A CA 1
ATOM 912 C C . PRO A 1 118 ? -0.198 13.723 16.895 1.00 57.31 118 PRO A C 1
ATOM 914 O O . PRO A 1 118 ? 0.215 12.959 15.982 1.00 57.31 118 PRO A O 1
#

Foldseek 3Di:
DVLLVLLVVLDPVSLVVLLVQCPDPDPVSNLSSLQSLLVNLDPSCLVSLLVQCPDPDLSNVLSSLLSLLSNLDPVCQVSLVVQCPPPDPSSNVSSLSSNCSNCVVPDPDDPPDDDPDD

Sequence (118 aa):
HAAEALGKLGDARAVEPLIAALKDQDWWLRHYAAEALGKLGDARGVEPLIAALKDQNWWVRHRAAQALGKLRDPRAVEPLEELLGDEDTRVWKVATEALGKLRGRSEGKPFGGAQDKP

Nearest PDB structures (foldseek):
  5dcq-assembly3_A  TM=9.788E-01  e=1.312E-08  synthetic construct
  3ltj-assembly1_A  TM=9.790E-01  e=1.526E-08  synthetic construct
  7z0f-assembly1_C  TM=9.853E-01  e=3.597E-08  synthetic construct
  7p0h-assembly2_B  TM=9.733E-01  e=4.402E-08  synthetic construct
  6veh-assembly1_A  TM=9.527E-01  e=1.335E-07  synthetic construct

Radius of gyration: 14.03 Å; Cα contacts (8 Å, |Δi|>4): 171; chains: 1; bounding box: 38×21×40 Å

Organism: NCBI:txid412755

Solvent-accessible surface area (backbone atoms only — not comparable to full-atom values): 6501 Å² total; per-residue (Å²): 108,72,64,62,54,42,44,69,62,72,45,82,80,35,49,64,63,32,57,55,30,55,69,44,90,48,62,69,50,19,26,48,19,27,44,26,41,30,70,63,55,51,74,82,44,50,65,59,32,58,58,32,53,74,43,94,49,62,66,30,20,29,29,12,33,45,16,44,29,62,54,48,51,76,84,47,48,66,63,35,58,60,37,57,72,49,90,48,59,69,36,23,54,34,19,55,53,19,50,48,56,47,38,70,78,76,53,100,64,80,90,84,66,97,70,85,73,123